Protein AF-A0A7V4E7E7-F1 (afdb_monomer)

Nearest PDB structures (foldseek):
  7azo-assembly1_L18A  TM=9.787E-01  e=6.803E-11  Thermus thermophilus HB8
  4v8c-assembly1_AQ  TM=9.899E-01  e=2.891E-10  Thermus thermophilus HB8
  6b4v-assembly1_P  TM=9.938E-01  e=3.079E-10  Thermus thermophilus HB27
  4v6g-assembly1_BQ  TM=9.748E-01  e=2.550E-10  Thermus thermophilus HB8
  4v9b-assembly2_DQ  TM=9.749E-01  e=6.152E-10  Thermus thermophilus HB8

Solvent-accessible surface area (backbone atoms only — not comparable to full-atom values): 5087 Å² total; per-residue (Å²): 132,84,79,80,50,74,66,56,53,53,52,51,56,56,50,58,60,51,62,73,68,78,50,58,42,77,48,76,49,77,58,99,89,44,44,36,40,33,36,26,38,78,87,81,70,42,76,80,45,75,35,28,28,69,82,68,66,62,82,77,60,66,71,59,47,51,52,51,34,52,51,56,39,49,55,56,33,48,77,72,67,55,84,109

Secondary structure (DSSP, 8-state):
-PPPPHHHHHHHHHHHHHHTTTS-EEEEEE-SS-EEEEEEETTTTEEEEEEETTTTT--S-HHHHHHHHHHHHHHHHHHTT---

Foldseek 3Di:
DDDDDPVVVVVCVVVVVVVVVQAFDWDWDDDPAKIKIWTARPVVRDTPFIFMCVVVVDDDDPVVSVVVRVVVRVVSCVVVVNDD

Radius of gyration: 14.52 Å; Cα contacts (8 Å, |Δi|>4): 96; chains: 1; bounding box: 37×18×40 Å

InterPro domains:
  IPR005484 Large ribosomal subunit protein uL18, bacterial/plantae/animalia [PF00861] (3-84)
  IPR005484 Large ribosomal subunit protein uL18, bacterial/plantae/animalia [PTHR12899] (9-83)
  IPR057268 Large ribosomal subunit protein uL18 [cd00432] (13-84)

Sequence (84 aa):
MARLTAYERRKFRVRNRIKRTGRLRLSVFRSLKHIYAQIIDDEKGHTLVAESSLALKLKGNKTEVARQVGRALAEKAKALGITK

Mean predicted aligned error: 4.38 Å

Structure (mmCIF, N/CA/C/O backbone):
data_AF-A0A7V4E7E7-F1
#
_entry.id   AF-A0A7V4E7E7-F1
#
loop_
_atom_site.group_PDB
_atom_site.id
_atom_site.type_symbol
_atom_site.label_atom_id
_atom_site.label_alt_id
_atom_site.label_comp_id
_atom_site.label_asym_id
_atom_site.label_entity_id
_atom_site.label_seq_id
_atom_site.pdbx_PDB_ins_code
_atom_site.Cartn_x
_atom_site.Cartn_y
_atom_site.Cartn_z
_atom_site.occupancy
_atom_site.B_iso_or_equiv
_atom_site.auth_seq_id
_atom_site.auth_comp_id
_atom_site.auth_asym_id
_atom_site.auth_atom_id
_atom_site.pdbx_PDB_model_num
ATOM 1 N N . MET A 1 1 ? -19.074 6.085 -22.011 1.00 59.28 1 MET A N 1
ATOM 2 C CA . MET A 1 1 ? -18.142 5.724 -20.915 1.00 59.28 1 MET A CA 1
ATOM 3 C C . MET A 1 1 ? -17.230 4.608 -21.392 1.00 59.28 1 MET A C 1
ATOM 5 O O . MET A 1 1 ? -17.735 3.620 -21.912 1.00 59.28 1 MET A O 1
ATOM 9 N N . ALA A 1 2 ? -15.912 4.765 -21.266 1.00 76.81 2 ALA A N 1
ATOM 10 C CA . ALA A 1 2 ? -14.969 3.714 -21.638 1.00 76.81 2 ALA A CA 1
ATOM 11 C C . ALA A 1 2 ? -15.182 2.464 -20.766 1.00 76.81 2 ALA A C 1
ATOM 13 O O . ALA A 1 2 ? -15.425 2.562 -19.562 1.00 76.81 2 ALA A O 1
ATOM 14 N N . ARG A 1 3 ? -15.109 1.278 -21.378 1.00 88.50 3 ARG A N 1
ATOM 15 C CA . ARG A 1 3 ? -15.209 0.000 -20.665 1.00 88.50 3 ARG A CA 1
ATOM 16 C C . ARG A 1 3 ? -14.033 -0.101 -19.693 1.00 88.50 3 ARG A C 1
ATOM 18 O O . ARG A 1 3 ? -12.889 0.033 -20.116 1.00 88.50 3 ARG A O 1
ATOM 25 N N . LEU A 1 4 ? -14.311 -0.367 -18.412 1.00 91.88 4 LEU A N 1
ATOM 26 C CA . LEU A 1 4 ? -13.260 -0.570 -17.408 1.00 91.88 4 LEU A CA 1
ATOM 27 C C . LEU A 1 4 ? -12.236 -1.602 -17.899 1.00 91.88 4 LEU A C 1
ATOM 29 O O . LEU A 1 4 ? -12.578 -2.577 -18.574 1.00 91.88 4 LEU A O 1
ATOM 33 N N . THR A 1 5 ? -10.982 -1.436 -17.514 1.00 96.62 5 THR A N 1
ATOM 34 C CA . THR A 1 5 ? -9.922 -2.406 -17.795 1.00 96.62 5 THR A CA 1
ATOM 35 C C . THR A 1 5 ? -10.002 -3.604 -16.844 1.00 96.62 5 THR A C 1
ATOM 37 O O . THR A 1 5 ? -10.619 -3.563 -15.774 1.00 96.62 5 THR A O 1
ATOM 40 N N . ALA A 1 6 ? -9.342 -4.711 -17.199 1.00 95.44 6 ALA A N 1
ATOM 41 C CA . ALA A 1 6 ? -9.235 -5.868 -16.305 1.00 95.44 6 ALA A CA 1
ATOM 42 C C . ALA A 1 6 ? -8.503 -5.526 -14.990 1.00 95.44 6 ALA A C 1
ATOM 44 O O . ALA A 1 6 ? -8.833 -6.068 -13.931 1.00 95.44 6 ALA A O 1
ATOM 45 N N . TYR A 1 7 ? -7.539 -4.600 -15.048 1.00 93.62 7 TYR A N 1
ATOM 46 C CA . TYR A 1 7 ? -6.806 -4.110 -13.883 1.00 93.62 7 TYR A CA 1
ATOM 47 C C . TYR A 1 7 ? -7.726 -3.380 -12.898 1.00 93.62 7 TYR A C 1
ATOM 49 O O . TYR A 1 7 ? -7.740 -3.709 -11.709 1.00 93.62 7 TYR A O 1
ATOM 57 N N . GLU A 1 8 ? -8.537 -2.444 -13.392 1.00 95.00 8 GLU A N 1
ATOM 58 C CA . GLU A 1 8 ? -9.477 -1.680 -12.568 1.00 95.00 8 GLU A CA 1
ATOM 59 C C . GLU A 1 8 ? -10.531 -2.585 -11.938 1.00 95.00 8 GLU A C 1
ATOM 61 O O . GLU A 1 8 ? -10.738 -2.528 -10.726 1.00 95.00 8 GLU A O 1
ATOM 66 N N . ARG A 1 9 ? -11.122 -3.504 -12.716 1.00 95.88 9 ARG A N 1
ATOM 67 C CA . ARG A 1 9 ? -12.086 -4.484 -12.191 1.00 95.88 9 ARG A CA 1
ATOM 68 C C . ARG A 1 9 ? -11.504 -5.313 -11.048 1.00 95.88 9 ARG A C 1
ATOM 70 O O . ARG A 1 9 ? -12.146 -5.472 -10.010 1.00 95.88 9 ARG A O 1
ATOM 77 N N . ARG A 1 10 ? -10.276 -5.825 -11.203 1.00 95.50 10 ARG A N 1
ATOM 78 C CA . ARG A 1 10 ? -9.598 -6.595 -10.146 1.00 95.50 10 ARG A CA 1
ATOM 79 C C . ARG A 1 10 ? -9.344 -5.736 -8.907 1.00 95.50 10 ARG A C 1
ATOM 81 O O . ARG A 1 10 ? -9.600 -6.188 -7.792 1.00 95.50 10 ARG A O 1
ATOM 88 N N . LYS A 1 11 ? -8.869 -4.505 -9.102 1.00 94.88 11 LYS A N 1
ATOM 89 C CA . LYS A 1 11 ? -8.579 -3.549 -8.027 1.00 94.88 11 LYS A CA 1
ATOM 90 C C . LYS A 1 11 ? -9.838 -3.204 -7.229 1.00 94.88 11 LYS A C 1
ATOM 92 O O . LYS A 1 11 ? -9.795 -3.269 -6.002 1.00 94.88 11 LYS A O 1
ATOM 97 N N . PHE A 1 12 ? -10.953 -2.904 -7.895 1.00 94.75 12 PHE A N 1
ATOM 98 C CA . PHE A 1 12 ? -12.228 -2.625 -7.230 1.00 94.75 12 PHE A CA 1
ATOM 99 C C . PHE A 1 12 ? -12.777 -3.847 -6.499 1.00 94.75 12 PHE A C 1
ATOM 101 O O . PHE A 1 12 ? -13.127 -3.734 -5.329 1.00 94.75 12 PHE A O 1
ATOM 108 N N . ARG A 1 13 ? -12.766 -5.031 -7.126 1.00 95.38 13 ARG A N 1
ATOM 109 C CA . ARG A 1 13 ? -13.253 -6.270 -6.499 1.00 95.38 13 ARG A CA 1
ATOM 110 C C . ARG A 1 13 ? -12.564 -6.560 -5.163 1.00 95.38 13 ARG A C 1
ATOM 112 O O . ARG A 1 13 ? -13.240 -6.817 -4.171 1.00 95.38 13 ARG A O 1
ATOM 119 N N . VAL A 1 14 ? -11.231 -6.501 -5.122 1.00 95.56 14 VAL A N 1
ATOM 120 C CA . VAL A 1 14 ? -10.474 -6.778 -3.888 1.00 95.56 14 VAL A CA 1
ATOM 121 C C . VAL A 1 14 ? -10.678 -5.668 -2.855 1.00 95.56 14 VAL A C 1
ATOM 123 O O . VAL A 1 14 ? -10.928 -5.965 -1.689 1.00 95.56 14 VAL A O 1
ATOM 126 N N . ARG A 1 15 ? -10.639 -4.394 -3.271 1.00 93.88 15 ARG A N 1
ATOM 127 C CA . ARG A 1 15 ? -10.842 -3.260 -2.354 1.00 93.88 15 ARG A CA 1
ATOM 128 C C . ARG A 1 15 ? -12.230 -3.266 -1.724 1.00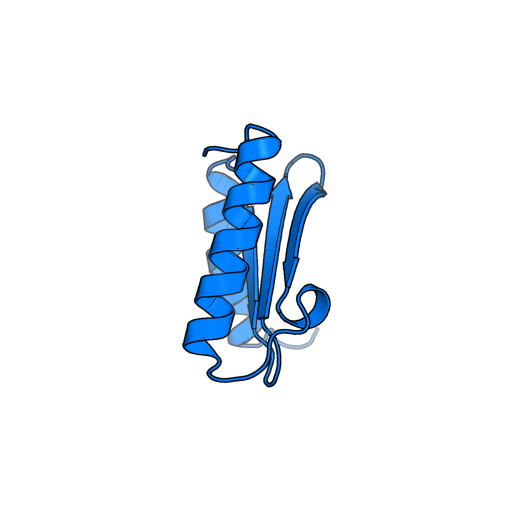 93.88 15 ARG A C 1
ATOM 130 O O . ARG A 1 15 ? -12.326 -3.087 -0.519 1.00 93.88 15 ARG A O 1
ATOM 137 N N . ASN A 1 16 ? -13.276 -3.524 -2.503 1.00 93.38 16 ASN A N 1
ATOM 138 C CA . ASN A 1 16 ? -14.649 -3.543 -2.003 1.00 93.38 16 ASN A CA 1
ATOM 139 C C . ASN A 1 16 ? -14.861 -4.662 -0.977 1.00 93.38 16 ASN A C 1
ATOM 141 O O . ASN A 1 16 ? -15.576 -4.462 -0.002 1.00 93.38 16 ASN A O 1
ATOM 145 N N . ARG A 1 17 ? -14.207 -5.820 -1.152 1.00 93.94 17 ARG A N 1
ATOM 146 C CA . ARG A 1 17 ? -14.256 -6.904 -0.162 1.00 93.94 17 ARG A CA 1
ATOM 147 C C . ARG A 1 17 ? -13.561 -6.524 1.147 1.00 93.94 17 ARG A C 1
ATOM 149 O O . ARG A 1 17 ? -14.109 -6.805 2.202 1.00 93.94 17 ARG A O 1
ATOM 156 N N . ILE A 1 18 ? -12.389 -5.889 1.080 1.00 92.00 18 ILE A N 1
ATOM 157 C CA . ILE A 1 18 ? -11.628 -5.479 2.274 1.00 92.00 18 ILE A CA 1
ATOM 158 C C . ILE A 1 18 ? -12.347 -4.354 3.024 1.00 92.00 18 ILE A C 1
ATOM 160 O O . ILE A 1 18 ? -12.467 -4.414 4.238 1.00 92.00 18 ILE A O 1
ATOM 164 N N . LYS A 1 19 ? -12.899 -3.364 2.313 1.00 89.62 19 LYS A N 1
ATOM 165 C CA . LYS A 1 19 ? -13.645 -2.261 2.941 1.00 89.62 19 LYS A CA 1
ATOM 166 C C . LYS A 1 19 ? -14.815 -2.742 3.804 1.00 89.62 19 LYS A C 1
ATOM 168 O O . LYS A 1 19 ? -15.098 -2.147 4.832 1.00 89.62 19 LYS A O 1
ATOM 173 N N . ARG A 1 20 ? -15.463 -3.848 3.422 1.00 90.00 20 ARG A N 1
ATOM 174 C CA . ARG A 1 20 ? -16.586 -4.429 4.176 1.00 90.00 20 ARG A CA 1
ATOM 175 C C . ARG A 1 20 ? -16.200 -4.988 5.546 1.00 90.00 20 ARG A C 1
ATOM 177 O O . ARG A 1 20 ? -17.094 -5.244 6.337 1.00 90.00 20 ARG A O 1
ATOM 184 N N . THR A 1 21 ? -14.915 -5.206 5.834 1.00 89.44 21 THR A N 1
ATOM 185 C CA . THR A 1 21 ? -14.496 -5.750 7.135 1.00 89.44 21 THR A CA 1
ATOM 186 C C . THR A 1 21 ? -14.297 -4.677 8.207 1.00 89.44 21 THR A C 1
ATOM 188 O O . THR A 1 21 ? -13.972 -5.044 9.330 1.00 89.44 21 THR A O 1
ATOM 191 N N . GLY A 1 22 ? -14.412 -3.382 7.876 1.00 85.69 22 GLY A N 1
ATOM 192 C CA . GLY A 1 22 ? -14.246 -2.276 8.837 1.00 85.69 22 GLY A CA 1
ATOM 193 C C . GLY A 1 22 ? -12.841 -2.153 9.444 1.00 85.69 22 GLY A C 1
ATOM 194 O O . GLY A 1 22 ? -12.659 -1.501 10.463 1.00 85.69 22 GLY A O 1
ATOM 195 N N . ARG A 1 23 ? -11.835 -2.815 8.855 1.00 90.50 23 ARG A N 1
ATOM 196 C CA . ARG A 1 23 ? -10.440 -2.753 9.317 1.00 90.50 23 ARG A CA 1
ATOM 197 C C . ARG A 1 23 ? -9.664 -1.697 8.550 1.00 90.50 23 ARG A C 1
ATOM 199 O O . ARG A 1 23 ? -9.966 -1.428 7.385 1.00 90.50 23 ARG A O 1
ATOM 206 N N . LEU A 1 24 ? -8.600 -1.196 9.174 1.00 92.38 24 LEU A N 1
ATOM 207 C CA . LEU A 1 24 ? -7.627 -0.339 8.511 1.00 92.38 24 LEU A CA 1
ATOM 208 C C . LEU A 1 24 ? -7.038 -1.059 7.295 1.00 92.38 24 LEU A C 1
ATOM 210 O O . LEU A 1 24 ? -6.586 -2.206 7.359 1.00 92.38 24 LEU A O 1
ATOM 214 N N . ARG A 1 25 ? -7.050 -0.384 6.149 1.00 93.75 25 ARG A N 1
ATOM 215 C CA . ARG A 1 25 ? -6.613 -0.973 4.888 1.00 93.75 25 ARG A CA 1
ATOM 216 C C . ARG A 1 25 ? -5.146 -0.673 4.642 1.00 93.75 25 ARG A C 1
ATOM 218 O O . ARG A 1 25 ? -4.780 0.458 4.325 1.00 93.75 25 ARG A O 1
ATOM 225 N N . LEU A 1 26 ? -4.323 -1.719 4.635 1.00 94.06 26 LEU A N 1
ATOM 226 C CA . LEU A 1 26 ? -2.965 -1.644 4.103 1.00 94.06 26 LEU A CA 1
ATOM 227 C C . LEU A 1 26 ? -3.011 -1.690 2.567 1.00 94.06 26 LEU A C 1
ATOM 229 O O . LEU A 1 26 ? -3.300 -2.714 1.947 1.00 94.06 26 LEU A O 1
ATOM 233 N N . SER A 1 27 ? -2.750 -0.552 1.930 1.00 95.38 27 SER A N 1
ATOM 234 C CA . SER A 1 27 ? -2.690 -0.406 0.478 1.00 95.38 27 SER A CA 1
ATOM 235 C C . SER A 1 27 ? -1.242 -0.406 0.002 1.00 95.38 27 SER A C 1
ATOM 237 O O . SER A 1 27 ? -0.467 0.468 0.374 1.00 95.38 27 SER A O 1
ATOM 239 N N . VAL A 1 28 ? -0.901 -1.338 -0.890 1.00 95.75 28 VAL A N 1
ATOM 240 C CA . VAL A 1 28 ? 0.424 -1.418 -1.521 1.00 95.75 28 VAL A CA 1
ATOM 241 C C . VAL A 1 28 ? 0.344 -0.945 -2.968 1.00 95.75 28 VAL A C 1
ATOM 243 O O . VAL A 1 28 ? -0.537 -1.364 -3.725 1.00 95.75 28 VAL A O 1
ATOM 246 N N . PHE A 1 29 ? 1.283 -0.093 -3.368 1.00 95.56 29 PHE A N 1
ATOM 247 C CA . PHE A 1 29 ? 1.513 0.281 -4.756 1.00 95.56 29 PHE A CA 1
ATOM 248 C C . PHE A 1 29 ? 2.936 -0.100 -5.162 1.00 95.56 29 PHE A C 1
ATOM 250 O O . PHE A 1 29 ? 3.909 0.272 -4.512 1.00 95.56 29 PHE A O 1
ATOM 257 N N . ARG A 1 30 ? 3.056 -0.854 -6.256 1.00 93.56 30 ARG A N 1
ATOM 258 C CA . ARG A 1 30 ? 4.338 -1.293 -6.805 1.00 93.56 30 ARG A CA 1
ATOM 259 C C . ARG A 1 30 ? 4.489 -0.738 -8.212 1.00 93.56 30 ARG A C 1
ATOM 261 O O . ARG A 1 30 ? 3.756 -1.135 -9.115 1.00 93.56 30 ARG A O 1
ATOM 268 N N . SER A 1 31 ? 5.453 0.154 -8.377 1.00 93.31 31 SER A N 1
ATOM 269 C CA . SER A 1 31 ? 5.881 0.666 -9.677 1.00 93.31 31 SER A CA 1
ATOM 270 C C . SER A 1 31 ? 7.019 -0.190 -10.246 1.00 93.31 31 SER A C 1
ATOM 272 O O . SER A 1 31 ? 7.443 -1.176 -9.638 1.00 93.31 31 SER A O 1
ATOM 274 N N . LEU A 1 32 ? 7.545 0.191 -11.412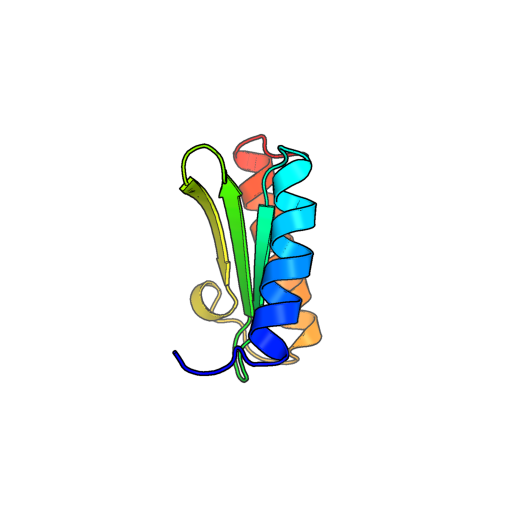 1.00 92.00 32 LEU A N 1
ATOM 275 C CA . LEU A 1 32 ? 8.703 -0.485 -12.001 1.00 92.00 32 LEU A CA 1
ATOM 276 C C . LEU A 1 32 ? 9.969 -0.338 -11.144 1.00 92.00 32 LEU A C 1
ATOM 278 O O . LEU A 1 32 ? 10.776 -1.268 -11.108 1.00 92.00 32 LEU A O 1
ATOM 282 N N . LYS A 1 33 ? 10.138 0.801 -10.458 1.00 89.56 33 LYS A N 1
ATOM 283 C CA . LYS A 1 33 ? 11.365 1.151 -9.717 1.00 89.56 33 LYS A CA 1
ATOM 284 C C . LYS A 1 33 ? 11.196 1.120 -8.196 1.00 89.56 33 LYS A C 1
ATOM 286 O O . LYS A 1 33 ? 12.128 0.759 -7.492 1.00 89.56 33 LYS A O 1
ATOM 291 N N . HIS A 1 34 ? 10.013 1.469 -7.701 1.00 93.75 34 HIS A N 1
ATOM 292 C CA . HIS A 1 34 ? 9.754 1.706 -6.280 1.00 93.75 34 HIS A CA 1
ATOM 293 C C . HIS A 1 34 ? 8.509 0.979 -5.772 1.00 93.75 34 HIS A C 1
ATOM 295 O O . HIS A 1 34 ? 7.580 0.691 -6.538 1.00 93.75 34 HIS A O 1
ATOM 301 N N . ILE A 1 35 ? 8.474 0.750 -4.462 1.00 94.88 35 ILE A N 1
ATOM 302 C CA . ILE A 1 35 ? 7.328 0.214 -3.732 1.00 94.88 35 ILE A CA 1
ATOM 303 C C . ILE A 1 35 ? 6.899 1.187 -2.633 1.00 94.88 35 ILE A C 1
ATOM 305 O O . ILE A 1 35 ? 7.728 1.818 -1.977 1.00 94.88 35 ILE A O 1
ATOM 309 N N . TYR A 1 36 ? 5.590 1.297 -2.458 1.00 95.31 36 TYR A N 1
ATOM 310 C CA . TYR A 1 36 ? 4.929 2.202 -1.530 1.00 95.31 36 TYR A CA 1
ATOM 311 C C . TYR A 1 36 ? 3.878 1.410 -0.762 1.00 95.31 36 TYR A C 1
ATOM 313 O O . TYR A 1 36 ? 3.168 0.586 -1.349 1.00 95.31 36 TYR A O 1
ATOM 321 N N . ALA A 1 37 ? 3.758 1.667 0.531 1.00 95.81 37 ALA A N 1
ATOM 322 C CA . ALA A 1 37 ? 2.766 1.051 1.390 1.00 95.81 37 ALA A CA 1
ATOM 323 C C . ALA A 1 37 ? 2.172 2.102 2.326 1.00 95.81 37 ALA A C 1
ATOM 325 O O . ALA A 1 37 ? 2.882 2.955 2.847 1.00 95.81 37 ALA A O 1
ATOM 326 N N . GLN A 1 38 ? 0.859 2.048 2.519 1.00 94.38 38 GLN A N 1
ATOM 327 C CA . GLN A 1 38 ? 0.141 2.988 3.372 1.00 94.38 38 GLN A CA 1
ATOM 328 C C . GLN A 1 38 ? -0.986 2.285 4.116 1.00 94.38 38 GLN A C 1
ATOM 330 O O . GLN A 1 38 ? -1.665 1.433 3.541 1.00 94.38 38 GLN A O 1
ATOM 335 N N . ILE A 1 39 ? -1.185 2.648 5.376 1.00 94.12 39 ILE A N 1
ATOM 336 C CA . ILE A 1 39 ? -2.298 2.207 6.213 1.00 94.12 39 ILE A CA 1
ATOM 337 C C . ILE A 1 39 ? -3.336 3.324 6.211 1.00 94.12 39 ILE A C 1
ATOM 339 O O . ILE A 1 39 ? -3.038 4.456 6.591 1.00 94.12 39 ILE A O 1
ATOM 343 N N . ILE A 1 40 ? -4.538 3.003 5.742 1.00 93.00 40 ILE A N 1
ATOM 344 C CA . ILE A 1 40 ? -5.625 3.961 5.549 1.00 93.00 40 ILE A CA 1
ATOM 345 C C . ILE A 1 40 ? -6.802 3.589 6.441 1.00 93.00 40 ILE A C 1
ATOM 347 O O . ILE A 1 40 ? -7.215 2.429 6.475 1.00 93.00 40 ILE A O 1
ATOM 351 N N . ASP A 1 41 ? -7.368 4.600 7.083 1.00 92.81 41 ASP A N 1
ATOM 352 C CA . ASP A 1 41 ? -8.714 4.573 7.631 1.00 92.81 41 ASP A CA 1
ATOM 353 C C . ASP A 1 41 ? -9.700 4.963 6.515 1.00 92.81 41 ASP A C 1
ATOM 355 O O . ASP A 1 41 ? -9.735 6.112 6.066 1.00 92.81 41 ASP A O 1
ATOM 359 N N . ASP A 1 42 ? -10.447 3.982 5.997 1.00 88.94 42 ASP A N 1
ATOM 360 C CA . ASP A 1 42 ? -11.423 4.204 4.924 1.00 88.94 42 ASP A CA 1
ATOM 361 C C . ASP A 1 42 ? -12.735 4.846 5.439 1.00 88.94 42 ASP A C 1
ATOM 363 O O . ASP A 1 42 ? -13.510 5.301 4.599 1.00 88.94 42 ASP A O 1
ATOM 367 N N . GLU A 1 43 ? -12.986 4.918 6.756 1.00 88.12 43 GLU A N 1
ATOM 368 C CA . GLU A 1 43 ? -14.157 5.613 7.326 1.00 88.12 43 GLU A CA 1
ATOM 369 C C . GLU A 1 43 ? -13.934 7.124 7.336 1.00 88.12 43 GLU A C 1
ATOM 371 O O . GLU A 1 43 ? -14.767 7.890 6.854 1.00 88.12 43 GLU A O 1
ATOM 376 N N . LYS A 1 44 ? -12.766 7.550 7.827 1.00 89.44 44 LYS A N 1
ATOM 377 C CA . LYS A 1 44 ? -12.364 8.967 7.846 1.00 89.44 44 LYS A CA 1
ATOM 378 C C . LYS A 1 44 ? -11.721 9.425 6.538 1.00 89.44 44 LYS A C 1
ATOM 380 O O . LYS A 1 44 ? -11.487 10.615 6.348 1.00 89.44 44 LYS A O 1
ATOM 385 N N . GLY A 1 45 ? -11.381 8.489 5.650 1.00 88.62 45 GLY A N 1
ATOM 386 C CA . GLY A 1 45 ? -10.647 8.770 4.415 1.00 88.62 45 GLY A CA 1
ATOM 387 C C . GLY A 1 45 ? -9.219 9.270 4.658 1.00 88.62 45 GLY A C 1
ATOM 388 O O . GLY A 1 45 ? -8.665 9.970 3.811 1.00 88.62 45 GLY A O 1
ATOM 389 N N . HIS A 1 46 ? -8.620 8.931 5.802 1.00 92.44 46 HIS A N 1
ATOM 390 C CA . HIS A 1 46 ? -7.333 9.468 6.239 1.00 92.44 46 HIS A CA 1
ATOM 391 C C . HIS A 1 46 ? -6.226 8.410 6.206 1.00 92.44 46 HIS A C 1
ATOM 393 O O . HIS A 1 46 ? -6.441 7.238 6.513 1.00 92.44 46 HIS A O 1
ATOM 399 N N . THR A 1 47 ? -5.013 8.820 5.831 1.00 94.06 47 THR A N 1
ATOM 400 C CA . THR A 1 47 ? -3.845 7.929 5.836 1.00 94.06 47 THR A CA 1
ATOM 401 C C . THR A 1 47 ? -3.119 8.074 7.162 1.00 94.06 47 THR A C 1
ATOM 403 O O . THR A 1 47 ? -2.624 9.150 7.465 1.00 94.06 47 THR A O 1
ATOM 406 N N . LEU A 1 48 ? -3.046 6.992 7.934 1.00 91.50 48 LEU A N 1
ATOM 407 C CA . LEU A 1 48 ? -2.447 7.002 9.270 1.00 91.50 48 LEU A CA 1
ATOM 408 C C . LEU A 1 48 ? -0.924 6.896 9.205 1.00 91.50 48 LEU A C 1
ATOM 410 O O . LEU A 1 48 ? -0.207 7.600 9.905 1.00 91.50 48 LEU A O 1
ATOM 414 N N . VAL A 1 49 ? -0.428 5.998 8.352 1.00 93.38 49 VAL A N 1
ATOM 415 C CA . VAL A 1 49 ? 1.006 5.743 8.179 1.00 93.38 49 VAL A CA 1
ATOM 416 C C . VAL A 1 49 ? 1.284 5.477 6.716 1.00 93.38 49 VAL A C 1
ATOM 418 O O . VAL A 1 49 ? 0.544 4.735 6.069 1.00 93.38 49 VAL A O 1
ATOM 421 N N . ALA A 1 50 ? 2.375 6.030 6.200 1.00 93.62 50 ALA A N 1
ATOM 422 C CA . ALA A 1 50 ? 2.872 5.723 4.871 1.00 93.62 50 ALA A CA 1
ATOM 423 C C . ALA A 1 50 ? 4.385 5.518 4.905 1.00 93.62 50 ALA A C 1
ATOM 425 O O . ALA A 1 50 ? 5.101 6.235 5.597 1.00 93.62 50 ALA A O 1
ATOM 426 N N . GLU A 1 51 ? 4.853 4.550 4.126 1.00 94.44 51 GLU A N 1
ATOM 427 C CA . GLU A 1 51 ? 6.267 4.285 3.906 1.00 94.44 51 GLU A CA 1
ATOM 428 C C . GLU A 1 51 ? 6.548 3.891 2.464 1.00 94.44 51 GLU A C 1
ATOM 430 O O . GLU A 1 51 ? 5.705 3.326 1.759 1.00 94.44 51 GLU A O 1
ATOM 435 N N . SER A 1 52 ? 7.757 4.195 1.996 1.00 93.06 52 SER A N 1
ATOM 436 C CA . SER A 1 52 ? 8.145 3.857 0.631 1.00 93.06 52 SER A CA 1
ATOM 437 C C . SER A 1 52 ? 9.640 3.668 0.461 1.00 93.06 52 SER A C 1
ATOM 439 O O . SER A 1 52 ? 10.456 4.282 1.145 1.00 93.06 52 SER A O 1
ATOM 441 N N . SER A 1 53 ? 10.009 2.878 -0.547 1.00 91.88 53 SER A N 1
ATOM 442 C CA . SER A 1 53 ? 11.412 2.728 -0.942 1.00 91.88 53 SER A CA 1
ATOM 443 C C . SER A 1 53 ? 12.030 4.047 -1.403 1.00 91.88 53 SER A C 1
ATOM 445 O O . SER A 1 53 ? 13.243 4.205 -1.339 1.00 91.88 53 SER A O 1
ATOM 447 N N . LEU A 1 54 ? 11.202 4.975 -1.902 1.00 90.75 54 LEU A N 1
ATOM 448 C CA . LEU A 1 54 ? 11.655 6.296 -2.329 1.00 90.75 54 LEU A CA 1
ATOM 449 C C . LEU A 1 54 ? 12.033 7.161 -1.119 1.00 90.75 54 LEU A C 1
ATOM 451 O O . LEU A 1 54 ? 13.105 7.758 -1.121 1.00 90.75 54 LEU A O 1
ATOM 455 N N . ALA A 1 55 ? 11.193 7.174 -0.079 1.00 88.94 55 ALA A N 1
ATOM 456 C CA . ALA A 1 55 ? 11.455 7.907 1.161 1.00 88.94 55 ALA A CA 1
ATOM 457 C C . ALA A 1 55 ? 12.700 7.378 1.888 1.00 88.94 55 ALA A C 1
ATOM 459 O O .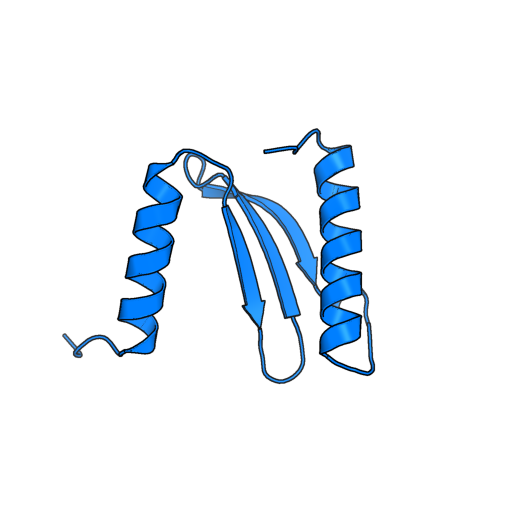 ALA A 1 55 ? 13.543 8.155 2.324 1.00 88.94 55 ALA A O 1
ATOM 460 N N . LEU A 1 56 ? 12.861 6.053 1.933 1.00 88.00 56 LEU A N 1
ATOM 461 C CA . LEU A 1 56 ? 14.004 5.396 2.571 1.00 88.00 56 LEU A CA 1
ATOM 462 C C . LEU A 1 56 ? 15.273 5.374 1.694 1.00 88.00 56 LEU A C 1
ATOM 464 O O . LEU A 1 56 ? 16.298 4.851 2.118 1.00 88.00 56 LEU A O 1
ATOM 468 N N . LYS A 1 57 ? 15.215 5.911 0.462 1.00 88.88 57 LYS A N 1
ATOM 469 C CA . LYS A 1 57 ? 16.313 5.917 -0.530 1.00 88.88 57 LYS A CA 1
ATOM 470 C C . LYS A 1 57 ? 16.969 4.541 -0.738 1.00 88.88 57 LYS A C 1
ATOM 472 O O . LYS A 1 57 ? 18.148 4.449 -1.081 1.00 88.88 57 LYS A O 1
ATOM 477 N N . LEU A 1 58 ? 16.192 3.471 -0.574 1.00 84.62 58 LEU A N 1
ATOM 478 C CA . LEU A 1 58 ? 16.671 2.095 -0.671 1.00 84.62 58 LEU A CA 1
ATOM 479 C C . LEU A 1 58 ? 16.909 1.715 -2.133 1.00 84.62 58 LEU A C 1
ATOM 481 O O . LEU A 1 58 ? 16.065 1.953 -3.003 1.00 84.62 58 LEU A O 1
ATOM 485 N N . LYS A 1 59 ? 18.057 1.093 -2.397 1.00 82.88 59 LYS A N 1
ATOM 486 C CA . LYS A 1 59 ? 18.464 0.595 -3.716 1.00 82.88 59 LYS A CA 1
ATOM 487 C C . LYS A 1 59 ? 18.897 -0.864 -3.593 1.00 82.88 59 LYS A C 1
ATOM 489 O O . LYS A 1 59 ? 19.370 -1.274 -2.541 1.00 82.88 59 LYS A O 1
ATOM 494 N N . GLY A 1 60 ? 18.735 -1.634 -4.668 1.00 87.06 60 GLY A N 1
ATOM 495 C CA . GLY A 1 60 ? 19.117 -3.047 -4.715 1.00 87.06 60 GLY A CA 1
ATOM 496 C C . GLY A 1 60 ? 17.971 -3.953 -5.158 1.00 87.06 60 GLY A C 1
ATOM 497 O O . GLY A 1 60 ? 17.114 -3.553 -5.952 1.00 87.06 60 GLY A O 1
ATOM 498 N N . ASN A 1 61 ? 17.963 -5.187 -4.654 1.00 92.12 61 ASN A N 1
ATOM 499 C CA . ASN A 1 61 ? 16.968 -6.189 -5.014 1.00 92.12 61 ASN A CA 1
ATOM 500 C C . ASN A 1 61 ? 15.559 -5.757 -4.569 1.00 92.12 61 ASN A C 1
ATOM 502 O O . ASN A 1 61 ? 15.302 -5.511 -3.389 1.00 92.12 61 ASN A O 1
ATOM 506 N N . LYS A 1 62 ? 14.609 -5.711 -5.514 1.00 91.50 62 LYS A N 1
ATOM 507 C CA . LYS A 1 62 ? 13.228 -5.255 -5.271 1.00 91.50 62 LYS A CA 1
ATOM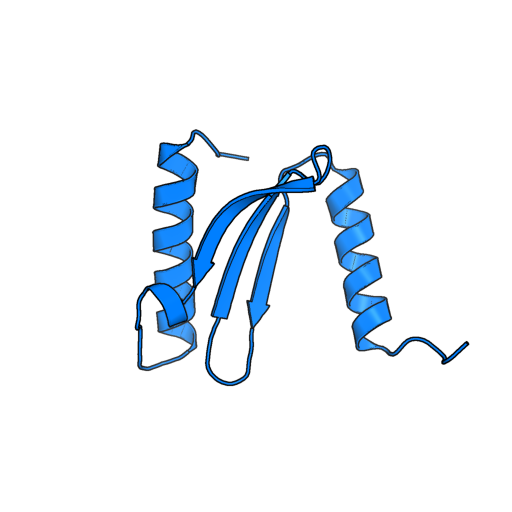 508 C C . LYS A 1 62 ? 12.530 -6.051 -4.167 1.00 91.50 62 LYS A C 1
ATOM 510 O O . LYS A 1 62 ? 11.731 -5.483 -3.424 1.00 91.50 62 LYS A O 1
ATOM 515 N N . THR A 1 63 ? 12.827 -7.343 -4.052 1.00 92.38 63 THR A N 1
ATOM 516 C CA . THR A 1 63 ? 12.231 -8.219 -3.036 1.00 92.38 63 THR A CA 1
ATOM 517 C C . THR A 1 63 ? 12.726 -7.869 -1.633 1.00 92.38 63 THR A C 1
ATOM 519 O O . THR A 1 63 ? 11.947 -7.844 -0.681 1.00 92.38 63 THR A O 1
ATOM 522 N N . GLU A 1 64 ? 14.010 -7.546 -1.4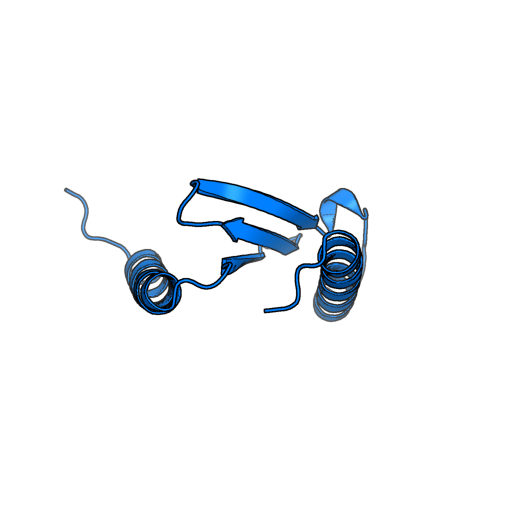97 1.00 92.62 64 GLU A N 1
ATOM 523 C CA . GLU A 1 64 ? 14.613 -7.161 -0.218 1.00 92.62 64 GLU A CA 1
ATOM 524 C C . GLU A 1 64 ? 14.183 -5.758 0.198 1.00 92.62 64 GLU A C 1
ATOM 526 O O . GLU A 1 64 ? 13.777 -5.558 1.343 1.00 92.62 64 GLU A O 1
ATOM 531 N N . VAL A 1 65 ? 14.161 -4.817 -0.750 1.00 92.44 65 VAL A N 1
ATOM 532 C CA . VAL A 1 65 ? 13.654 -3.460 -0.518 1.00 92.44 65 VAL A CA 1
ATOM 533 C C . VAL A 1 65 ? 12.193 -3.499 -0.062 1.00 92.44 65 VAL A C 1
ATOM 535 O O . VAL A 1 65 ? 11.829 -2.813 0.889 1.00 92.44 65 VAL A O 1
ATOM 538 N N . ALA A 1 66 ? 11.349 -4.344 -0.665 1.00 92.81 66 ALA A N 1
ATOM 539 C CA . ALA A 1 66 ? 9.965 -4.518 -0.221 1.00 92.81 66 ALA A CA 1
ATOM 540 C C . ALA A 1 66 ? 9.866 -5.026 1.226 1.00 92.81 66 ALA A C 1
ATOM 542 O O . ALA A 1 66 ? 9.017 -4.559 1.987 1.00 92.81 66 ALA A O 1
ATOM 543 N N . ARG A 1 67 ? 10.757 -5.942 1.627 1.00 94.06 67 ARG A N 1
ATOM 544 C CA . ARG A 1 67 ? 10.826 -6.440 3.007 1.00 94.06 67 ARG A CA 1
ATOM 545 C C . ARG A 1 67 ? 11.229 -5.334 3.983 1.00 94.06 67 ARG A C 1
ATOM 547 O O . ARG A 1 67 ? 10.632 -5.228 5.050 1.00 94.06 67 ARG A O 1
ATOM 554 N N . GLN A 1 68 ? 12.203 -4.505 3.616 1.00 92.88 68 GLN A N 1
ATOM 555 C CA . GLN A 1 68 ? 12.656 -3.377 4.436 1.00 92.88 68 GLN A CA 1
ATOM 55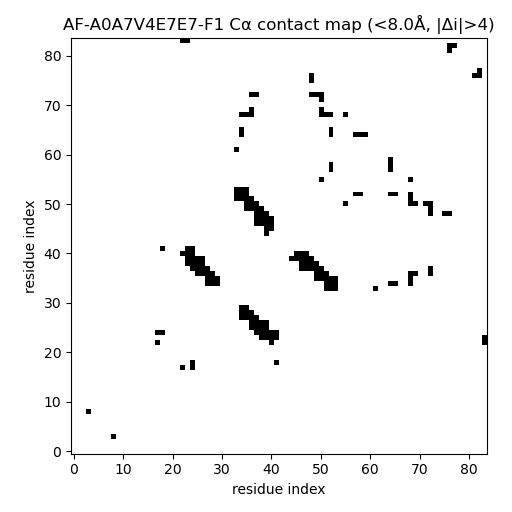6 C C . GLN A 1 68 ? 11.564 -2.313 4.598 1.00 92.88 68 GLN A C 1
ATOM 558 O O . GLN A 1 68 ? 11.285 -1.902 5.720 1.00 92.88 68 GLN A O 1
ATOM 563 N N . VAL A 1 69 ? 10.873 -1.945 3.513 1.00 93.50 69 VAL A N 1
ATOM 564 C CA . VAL A 1 69 ? 9.729 -1.013 3.563 1.00 93.50 69 VAL A CA 1
ATOM 565 C C . VAL A 1 69 ? 8.615 -1.560 4.459 1.00 93.50 69 VAL A C 1
ATOM 567 O O . VAL A 1 69 ? 8.044 -0.818 5.252 1.00 93.50 69 VAL A O 1
ATOM 570 N N . GLY A 1 70 ? 8.329 -2.864 4.382 1.00 92.94 70 GLY A N 1
ATOM 571 C CA . GLY A 1 70 ? 7.345 -3.508 5.253 1.00 92.94 70 GLY A CA 1
ATOM 572 C C . GLY A 1 70 ? 7.724 -3.459 6.737 1.00 92.94 70 GLY A C 1
ATOM 573 O O . GLY A 1 70 ? 6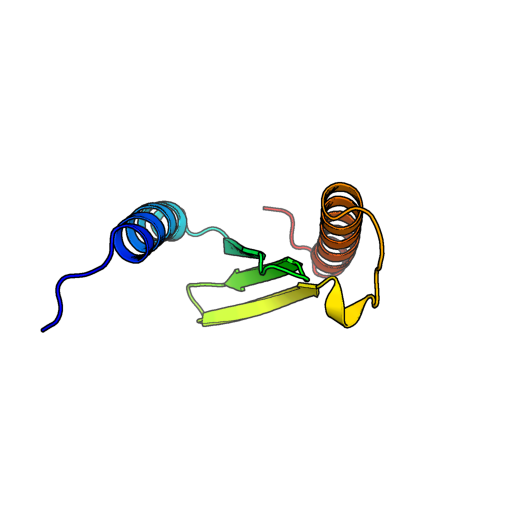.860 -3.196 7.571 1.00 92.94 70 GLY A O 1
ATOM 574 N N . ARG A 1 71 ? 9.007 -3.663 7.068 1.00 93.81 71 ARG A N 1
ATOM 575 C CA . ARG A 1 71 ? 9.512 -3.541 8.448 1.00 93.81 71 ARG A CA 1
ATOM 576 C C . ARG A 1 71 ? 9.383 -2.111 8.971 1.00 93.81 71 ARG A C 1
ATOM 578 O O . ARG A 1 71 ? 8.777 -1.917 10.019 1.00 93.81 71 ARG A O 1
ATOM 585 N N . ALA A 1 72 ? 9.844 -1.130 8.196 1.00 93.19 72 ALA A N 1
ATOM 586 C CA . ALA A 1 72 ? 9.750 0.283 8.561 1.00 93.19 72 ALA A CA 1
ATOM 587 C C . ALA A 1 72 ? 8.292 0.732 8.769 1.00 93.19 72 ALA A C 1
ATOM 589 O O . ALA A 1 72 ? 7.978 1.424 9.737 1.00 93.19 72 ALA A O 1
ATOM 590 N N . LEU A 1 73 ? 7.373 0.288 7.902 1.00 93.62 73 LEU A N 1
ATOM 591 C CA . LEU A 1 73 ? 5.946 0.574 8.057 1.00 93.62 73 LEU A CA 1
ATOM 592 C C . LEU A 1 73 ? 5.386 -0.031 9.350 1.00 93.62 73 LEU A C 1
ATOM 594 O O . LEU A 1 73 ? 4.628 0.630 10.054 1.00 93.62 73 LEU A O 1
ATOM 598 N N . ALA A 1 74 ? 5.744 -1.279 9.657 1.00 92.19 74 ALA A N 1
ATOM 599 C CA . ALA A 1 74 ? 5.264 -1.969 10.849 1.00 92.19 74 ALA A CA 1
ATOM 600 C C . ALA A 1 74 ? 5.761 -1.308 12.142 1.00 92.19 74 ALA A C 1
ATOM 602 O O . ALA A 1 74 ? 4.995 -1.199 13.095 1.00 92.19 74 AL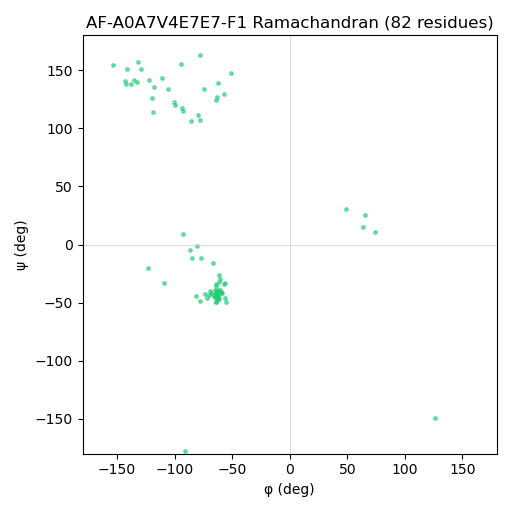A A O 1
ATOM 603 N N . GLU A 1 75 ? 7.008 -0.841 12.178 1.00 92.94 75 GLU A N 1
ATOM 604 C CA . GLU A 1 75 ? 7.556 -0.097 13.319 1.00 92.94 75 GLU A CA 1
ATOM 605 C C . GLU A 1 75 ? 6.788 1.208 13.552 1.00 92.94 75 GLU A C 1
ATOM 607 O O . GLU A 1 75 ? 6.331 1.464 14.667 1.00 92.94 75 GLU A O 1
ATOM 612 N N . LYS A 1 76 ? 6.535 1.979 12.487 1.00 91.62 76 LYS A N 1
ATOM 613 C CA . LYS A 1 76 ? 5.733 3.209 12.570 1.00 91.62 76 LYS A CA 1
ATOM 614 C C . LYS A 1 76 ? 4.281 2.950 12.968 1.00 91.62 76 LYS A C 1
ATOM 616 O O . LYS A 1 76 ? 3.721 3.693 13.766 1.00 91.62 76 LYS A O 1
ATOM 621 N N . ALA A 1 77 ? 3.675 1.888 12.444 1.00 92.38 77 ALA A N 1
ATOM 622 C CA . ALA A 1 77 ? 2.312 1.501 12.792 1.00 92.38 77 ALA A CA 1
ATOM 623 C C . ALA A 1 77 ? 2.196 1.115 14.273 1.00 92.38 77 ALA A C 1
ATOM 625 O O . ALA A 1 77 ? 1.296 1.591 14.963 1.00 92.38 77 ALA A O 1
ATOM 626 N N . LYS A 1 78 ? 3.145 0.319 14.782 1.00 92.38 78 LYS A N 1
ATOM 627 C CA . LYS A 1 78 ? 3.191 -0.074 16.196 1.00 92.38 78 LYS A CA 1
ATOM 628 C C . LYS A 1 78 ? 3.375 1.123 17.125 1.00 92.38 78 LYS A C 1
ATOM 630 O O . LYS A 1 78 ? 2.721 1.163 18.161 1.00 92.38 78 LYS A O 1
ATOM 635 N N . ALA A 1 79 ? 4.204 2.098 16.747 1.00 90.88 79 ALA A N 1
ATOM 636 C CA . ALA A 1 79 ? 4.396 3.323 17.527 1.00 90.88 79 ALA A CA 1
ATOM 637 C C . ALA A 1 79 ? 3.094 4.131 17.702 1.00 90.88 79 ALA A C 1
ATOM 639 O O . ALA A 1 79 ? 2.909 4.782 18.723 1.00 90.88 79 ALA A O 1
ATOM 640 N N . LEU A 1 80 ? 2.170 4.042 16.739 1.00 88.50 80 LEU A N 1
ATOM 641 C CA . LEU A 1 80 ? 0.840 4.659 16.800 1.00 88.50 80 LEU A CA 1
ATOM 642 C C . LEU A 1 80 ? -0.245 3.722 17.367 1.00 88.50 80 LEU A C 1
ATOM 644 O O . LEU A 1 80 ? -1.431 4.029 17.277 1.00 88.50 80 LEU A O 1
ATOM 648 N N . GLY A 1 81 ? 0.130 2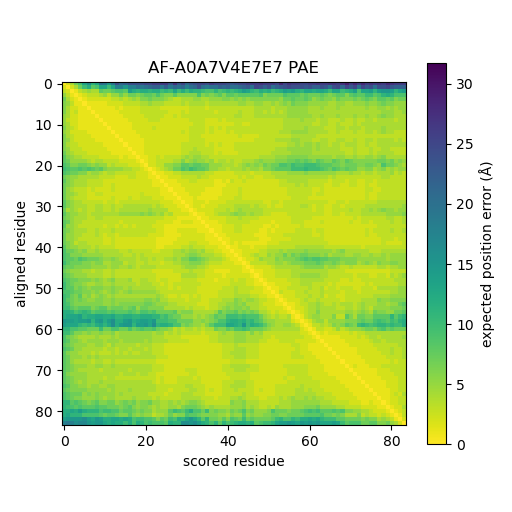.559 17.910 1.00 88.81 81 GLY A N 1
ATOM 649 C CA . GLY A 1 81 ? -0.806 1.581 18.477 1.00 88.81 81 GLY A CA 1
ATOM 650 C C . GLY A 1 81 ? -1.614 0.780 17.447 1.00 88.81 81 GLY A C 1
ATOM 651 O O . GLY A 1 81 ? -2.543 0.058 17.811 1.00 88.81 81 GLY A O 1
ATOM 652 N N . ILE A 1 82 ? -1.270 0.859 16.159 1.00 88.06 82 ILE A N 1
ATOM 653 C CA . ILE A 1 82 ? -1.980 0.155 15.087 1.00 88.06 82 ILE A CA 1
ATOM 654 C C . ILE A 1 82 ? -1.530 -1.310 15.061 1.00 88.06 82 ILE A C 1
ATOM 656 O O . ILE A 1 82 ? -0.389 -1.621 14.713 1.00 88.06 82 ILE A O 1
ATOM 660 N N . THR A 1 83 ? -2.439 -2.219 15.420 1.00 81.56 83 THR A N 1
ATOM 661 C CA . THR A 1 83 ? -2.148 -3.659 15.565 1.00 81.56 83 THR A CA 1
ATOM 662 C C . THR A 1 83 ? -3.022 -4.584 14.712 1.00 81.56 83 THR A C 1
ATOM 664 O O . THR A 1 83 ? -2.610 -5.722 14.479 1.00 81.56 83 THR A O 1
ATOM 667 N N . LYS A 1 84 ? -4.196 -4.138 14.238 1.00 71.75 84 LYS A N 1
ATOM 668 C CA . LYS A 1 84 ? -5.182 -4.966 13.515 1.00 71.75 84 LYS A CA 1
ATOM 669 C C . LYS A 1 84 ? -5.718 -4.315 12.245 1.00 71.75 84 LYS A C 1
ATOM 671 O O . LYS A 1 84 ? -5.794 -3.069 12.207 1.00 71.75 84 LYS A O 1
#

pLDDT: mean 91.27, std 5.33, range [59.28, 96.62]

Organism: NCBI:txid1214928